Protein AF-A0A9Q9YZJ4-F1 (afdb_monomer)

Secondary structure (DSSP, 8-state):
--EEETTTTEEE-SS--GGG-EEE--EEEETTEEEE---EEE--------SS---HHHHHHHHHHHHHHHHHHHHHHHHHHHHHHS-S------

Structure (mmCIF, N/CA/C/O backbone):
data_AF-A0A9Q9YZJ4-F1
#
_entry.id   AF-A0A9Q9YZJ4-F1
#
loop_
_atom_site.group_PDB
_atom_site.id
_atom_site.type_symbol
_atom_site.label_atom_id
_atom_site.label_alt_id
_atom_site.label_comp_id
_atom_site.label_asym_id
_atom_site.label_entity_id
_atom_site.label_seq_id
_atom_site.pdbx_PDB_ins_code
_atom_site.Cartn_x
_atom_site.Cartn_y
_atom_site.Cartn_z
_atom_site.occupancy
_atom_site.B_iso_or_equiv
_atom_site.auth_seq_id
_atom_site.auth_comp_id
_atom_site.auth_asym_id
_atom_site.auth_atom_id
_atom_site.pdbx_PDB_model_num
ATOM 1 N N . MET A 1 1 ? -21.938 -2.543 7.521 1.00 50.22 1 MET A N 1
ATOM 2 C CA . MET A 1 1 ? -22.138 -2.066 8.902 1.00 50.22 1 MET A CA 1
ATOM 3 C C . MET A 1 1 ? -21.258 -2.898 9.818 1.00 50.22 1 MET A C 1
ATOM 5 O O . MET A 1 1 ? -21.360 -4.123 9.736 1.00 50.22 1 MET A O 1
ATOM 9 N N . PRO A 1 2 ? -20.342 -2.274 10.574 1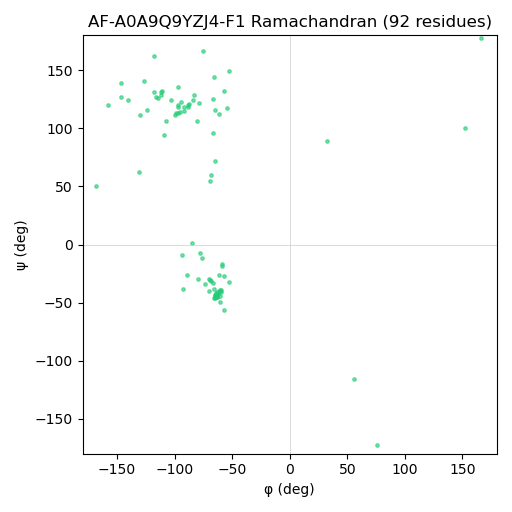.00 65.81 2 PRO A N 1
ATOM 10 C CA . PRO A 1 2 ? -19.489 -2.989 11.512 1.00 65.81 2 PRO A CA 1
ATOM 11 C C . PRO A 1 2 ? -20.328 -3.590 12.645 1.00 65.81 2 PRO A C 1
ATOM 13 O O . PRO A 1 2 ? -21.330 -3.007 13.055 1.00 65.81 2 PRO A O 1
ATOM 16 N N . SER A 1 3 ? -19.939 -4.770 13.122 1.00 67.94 3 SER A N 1
ATOM 17 C CA . SER A 1 3 ? -20.627 -5.474 14.211 1.00 67.94 3 SER A CA 1
ATOM 18 C C . SER A 1 3 ? -19.697 -5.643 15.405 1.00 67.94 3 SER A C 1
ATOM 20 O O . SER A 1 3 ? -18.569 -6.108 15.238 1.00 67.94 3 SER A O 1
ATOM 22 N N . LEU A 1 4 ? -20.189 -5.287 16.592 1.00 67.75 4 LEU A N 1
ATOM 23 C CA . LEU A 1 4 ? -19.508 -5.499 17.866 1.00 67.75 4 LEU A CA 1
ATOM 24 C C . LEU A 1 4 ? -19.801 -6.923 18.362 1.00 67.75 4 LEU A C 1
ATOM 26 O O . LEU A 1 4 ? -20.966 -7.296 18.503 1.00 67.75 4 LEU A O 1
ATOM 30 N N . VAL A 1 5 ? -18.765 -7.718 18.630 1.00 61.53 5 VAL A N 1
ATOM 31 C CA . VAL A 1 5 ? -18.916 -9.043 19.256 1.00 61.53 5 VAL A CA 1
ATOM 32 C C . VAL A 1 5 ? -18.737 -8.878 20.767 1.00 61.53 5 VAL A C 1
ATOM 34 O O . VAL A 1 5 ? -17.723 -8.366 21.212 1.00 61.53 5 VAL A O 1
ATOM 37 N N . ASN A 1 6 ? -19.720 -9.274 21.580 1.00 55.03 6 ASN A N 1
ATOM 38 C CA . ASN A 1 6 ? -19.766 -8.906 23.007 1.00 55.03 6 ASN A CA 1
ATOM 39 C C . ASN A 1 6 ? -18.839 -9.711 23.942 1.00 55.03 6 ASN A C 1
ATOM 41 O O . ASN A 1 6 ? -18.722 -9.353 25.109 1.00 55.03 6 ASN A O 1
ATOM 45 N N . LEU A 1 7 ? -18.168 -10.768 23.463 1.00 57.72 7 LEU A N 1
ATOM 46 C CA . LEU A 1 7 ? -17.267 -11.582 24.299 1.00 57.72 7 LEU A CA 1
ATOM 47 C C . LEU A 1 7 ? -15.811 -11.066 24.310 1.00 57.72 7 LEU A C 1
ATOM 49 O O . LEU A 1 7 ? -15.079 -11.272 25.271 1.00 57.72 7 LEU A O 1
ATOM 53 N N . LEU A 1 8 ? -15.398 -10.371 23.248 1.00 61.41 8 LEU A N 1
ATOM 54 C CA . LEU A 1 8 ? -14.080 -9.761 23.039 1.00 61.41 8 LEU A CA 1
ATOM 55 C C . LEU A 1 8 ? -14.346 -8.411 22.375 1.00 61.41 8 LEU A C 1
ATOM 57 O O . LEU A 1 8 ? -15.006 -8.407 21.345 1.00 61.41 8 LEU A O 1
ATOM 61 N N . ARG A 1 9 ? -13.868 -7.282 22.922 1.00 76.38 9 ARG A N 1
ATOM 62 C CA . ARG A 1 9 ? -14.098 -5.923 22.372 1.00 76.38 9 ARG A CA 1
ATOM 63 C C . ARG A 1 9 ? -13.437 -5.744 20.991 1.00 76.38 9 ARG A C 1
ATOM 65 O O . ARG A 1 9 ? -12.428 -5.060 20.859 1.00 76.38 9 ARG A O 1
ATOM 72 N N . LEU A 1 10 ? -14.005 -6.381 19.974 1.00 85.44 10 LEU A N 1
ATOM 73 C CA . LEU A 1 10 ? -13.528 -6.445 18.600 1.00 85.44 10 LEU A CA 1
ATOM 74 C C . LEU A 1 10 ? -14.469 -5.650 17.698 1.00 85.44 10 LEU A C 1
ATOM 76 O O . LEU A 1 10 ? -15.690 -5.825 17.735 1.00 85.44 10 LEU A O 1
ATOM 80 N N . LEU A 1 11 ? -13.877 -4.803 16.860 1.00 87.81 11 LEU A N 1
ATOM 81 C CA . LEU A 1 11 ? -14.563 -4.110 15.779 1.00 87.81 11 LEU A CA 1
ATOM 82 C C . LEU A 1 11 ? -14.332 -4.887 14.481 1.00 87.81 11 LEU A C 1
ATOM 84 O O . LEU A 1 11 ? -13.204 -4.961 14.000 1.00 87.81 11 LEU A O 1
ATOM 88 N N . VAL A 1 12 ? -15.394 -5.469 13.918 1.00 89.25 12 VAL A N 1
ATOM 89 C CA . VAL A 1 12 ? -15.304 -6.288 12.699 1.00 89.25 12 VAL A CA 1
ATOM 90 C C . VAL A 1 12 ? -16.078 -5.640 11.558 1.00 89.25 12 VAL A C 1
ATOM 92 O O . VAL A 1 12 ? -17.276 -5.369 11.675 1.00 89.25 12 VAL A O 1
ATOM 95 N N . PHE A 1 13 ? -15.406 -5.456 10.423 1.00 89.44 13 PHE A N 1
ATOM 96 C CA . PHE A 1 13 ? -16.002 -4.985 9.176 1.00 89.44 13 PHE A CA 1
ATOM 97 C C . PHE A 1 13 ? -16.290 -6.173 8.253 1.00 89.44 13 PHE A C 1
ATOM 99 O O . PHE A 1 13 ? -15.373 -6.814 7.756 1.00 89.44 13 PHE A O 1
ATOM 106 N N . LYS A 1 14 ? -17.572 -6.463 7.984 1.00 89.25 14 LYS A N 1
ATOM 107 C CA . LYS A 1 14 ? -17.963 -7.515 7.017 1.00 89.25 14 LYS A CA 1
ATOM 108 C C . LYS A 1 14 ? -17.650 -7.139 5.562 1.00 89.25 14 LYS A C 1
ATOM 110 O O . LYS A 1 14 ? -17.443 -8.006 4.725 1.00 89.25 14 LYS A O 1
ATOM 115 N N . ARG A 1 15 ? -17.676 -5.840 5.262 1.00 88.69 15 ARG A N 1
ATOM 116 C CA . ARG A 1 15 ? -17.265 -5.220 3.997 1.00 88.69 15 ARG A CA 1
ATOM 117 C C . ARG A 1 15 ? -16.674 -3.860 4.328 1.00 88.69 15 ARG A C 1
ATOM 119 O O . ARG A 1 15 ? -17.229 -3.180 5.190 1.00 88.69 15 ARG A O 1
ATOM 126 N N . VAL A 1 16 ? -15.588 -3.512 3.648 1.00 89.88 16 VAL A N 1
ATOM 127 C CA . VAL A 1 16 ? -14.859 -2.259 3.845 1.00 89.88 16 VAL A CA 1
ATOM 128 C C . VAL A 1 16 ? -15.034 -1.383 2.604 1.00 89.88 16 VAL A C 1
ATOM 130 O O . VAL A 1 16 ? -14.864 -1.860 1.480 1.00 89.88 16 VAL A O 1
ATOM 133 N N . CYS A 1 17 ? -15.386 -0.120 2.808 1.00 91.69 17 CYS A N 1
ATOM 134 C CA . CYS A 1 17 ? -15.584 0.898 1.780 1.00 91.69 17 CYS A CA 1
ATOM 135 C C . CYS A 1 17 ? -14.582 2.047 1.966 1.00 91.69 17 CYS A C 1
ATOM 137 O O . CYS A 1 17 ? -14.043 2.240 3.048 1.00 91.69 17 CYS A O 1
ATOM 139 N N . LEU A 1 18 ? -14.370 2.874 0.935 1.00 89.69 18 LEU A N 1
ATOM 140 C CA . LEU A 1 18 ? -13.445 4.021 1.016 1.00 89.69 18 LEU A CA 1
ATOM 141 C C . LEU A 1 18 ? -13.788 5.010 2.146 1.00 89.69 18 LEU A C 1
ATOM 143 O O . LEU A 1 18 ? -12.897 5.660 2.676 1.00 89.69 18 LEU A O 1
ATOM 147 N N . ASN A 1 19 ? -15.060 5.095 2.540 1.00 90.62 19 ASN A N 1
ATOM 148 C CA . ASN A 1 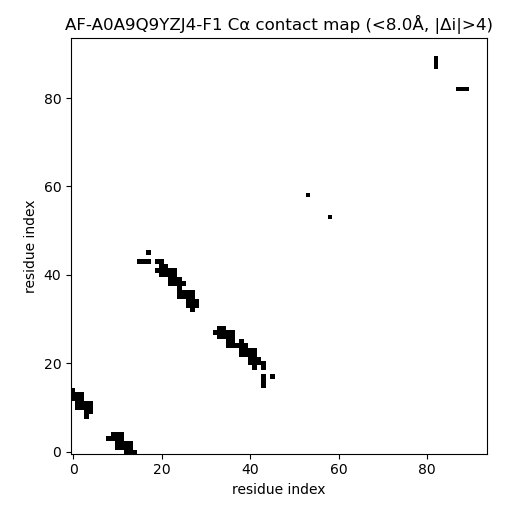19 ? -15.510 5.959 3.634 1.00 90.62 19 ASN A CA 1
ATOM 149 C C . ASN A 1 19 ? -15.163 5.404 5.027 1.00 90.62 19 ASN A C 1
ATOM 151 O O . ASN A 1 19 ? -15.300 6.127 6.007 1.00 90.62 19 ASN A O 1
ATOM 155 N N . ASP A 1 20 ? -14.722 4.146 5.116 1.00 92.75 20 ASP A N 1
ATOM 156 C CA . ASP A 1 20 ? -14.255 3.530 6.362 1.00 92.75 20 ASP A CA 1
ATOM 157 C C . ASP A 1 20 ? -12.770 3.849 6.635 1.00 92.75 20 ASP A C 1
ATOM 159 O O . ASP A 1 20 ? -12.198 3.372 7.609 1.00 92.75 20 ASP A O 1
ATOM 163 N N . ILE A 1 21 ? -12.102 4.633 5.779 1.00 93.56 21 ILE A N 1
ATOM 164 C CA . ILE A 1 21 ? -10.724 5.067 6.030 1.00 93.56 21 ILE A CA 1
ATOM 165 C C . ILE A 1 21 ? -10.704 6.002 7.240 1.00 93.56 21 ILE A C 1
ATOM 167 O O . ILE A 1 21 ? -11.382 7.029 7.254 1.00 93.56 21 ILE A O 1
ATOM 171 N N . GLY A 1 22 ? -9.887 5.680 8.240 1.00 94.19 22 GLY A N 1
AT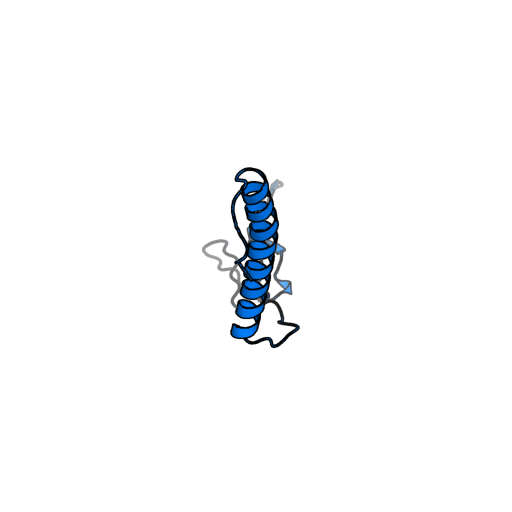OM 172 C CA . GLY A 1 22 ? -9.766 6.513 9.431 1.00 94.19 22 GLY A CA 1
ATOM 173 C C . GLY A 1 22 ? -9.061 5.836 10.599 1.00 94.19 22 GLY A C 1
ATOM 174 O O . GLY A 1 22 ? -8.677 4.667 10.541 1.00 94.19 22 GLY A O 1
ATOM 175 N N . LEU A 1 23 ? -8.890 6.598 11.682 1.00 93.75 23 LEU A N 1
ATOM 176 C CA . LEU A 1 23 ? -8.332 6.112 12.940 1.00 93.75 23 LEU A CA 1
ATOM 177 C C . LEU A 1 23 ? -9.446 5.561 13.836 1.00 93.75 23 LEU A C 1
ATOM 179 O O . LEU A 1 23 ? -10.337 6.297 14.260 1.00 93.75 23 LEU A O 1
ATOM 183 N N . TYR A 1 24 ? -9.352 4.284 14.186 1.00 92.44 24 TYR A N 1
ATOM 184 C CA . TYR A 1 24 ? -10.271 3.624 15.105 1.00 92.44 24 TYR A CA 1
ATOM 185 C C . TYR A 1 24 ? -9.614 3.459 16.467 1.00 92.44 24 TYR A C 1
ATOM 187 O O . TYR A 1 24 ? -8.541 2.876 16.577 1.00 92.44 24 TYR A O 1
ATOM 195 N N . GLN A 1 25 ? -10.257 3.966 17.515 1.00 92.00 25 GLN A N 1
ATOM 196 C CA . GLN A 1 25 ? -9.755 3.895 18.887 1.00 92.00 25 GLN A CA 1
ATOM 197 C C . GLN A 1 25 ? -10.813 3.294 19.802 1.00 92.00 25 GLN A C 1
ATOM 199 O O . GLN A 1 25 ? -12.001 3.604 19.694 1.00 92.00 25 GLN A O 1
ATOM 204 N N . CYS A 1 26 ? -10.369 2.460 20.739 1.00 88.62 26 CYS A N 1
ATOM 205 C CA . CYS A 1 26 ? -11.230 1.988 21.809 1.00 88.62 26 CYS A CA 1
ATOM 206 C C . CYS A 1 26 ? -11.244 3.044 22.912 1.00 88.62 26 CYS A C 1
ATOM 208 O O . CYS A 1 26 ? -10.192 3.476 23.386 1.00 88.62 26 CYS A O 1
ATOM 210 N N . LYS A 1 27 ? -12.445 3.438 23.334 1.00 87.25 27 LYS A N 1
ATOM 211 C CA . LYS A 1 27 ? -12.643 4.305 24.493 1.00 87.25 27 LYS A CA 1
ATOM 212 C C . LYS A 1 27 ? -12.976 3.444 25.705 1.00 87.25 27 LYS A C 1
ATOM 214 O O . LYS A 1 27 ? -13.995 2.750 25.709 1.00 87.25 27 LYS A O 1
ATOM 219 N N . LEU A 1 28 ? -12.127 3.491 26.724 1.00 85.69 28 LEU A N 1
ATOM 220 C CA . LEU A 1 28 ? -12.419 2.919 28.030 1.00 85.69 28 LEU A CA 1
ATOM 221 C C . LEU A 1 28 ? -13.049 4.010 28.897 1.00 85.69 28 LEU A C 1
ATOM 223 O O . LEU A 1 28 ? -12.402 5.004 29.220 1.00 85.69 28 LEU A O 1
ATOM 227 N N . ASN A 1 29 ? -14.309 3.806 29.267 1.00 84.94 29 ASN A N 1
ATOM 228 C CA . ASN A 1 29 ? -14.971 4.609 30.286 1.00 84.94 29 ASN A CA 1
ATOM 229 C C . ASN A 1 29 ? -14.947 3.813 31.587 1.00 84.94 29 ASN A C 1
ATOM 231 O O . ASN A 1 29 ? -15.620 2.785 31.687 1.00 84.94 29 ASN A O 1
ATOM 235 N N . HIS A 1 30 ? -14.177 4.277 32.565 1.00 81.94 30 HIS A N 1
ATOM 236 C CA . HIS A 1 30 ? -14.211 3.730 33.914 1.00 81.94 30 HIS A CA 1
ATOM 237 C C . HIS A 1 30 ? -14.366 4.874 34.915 1.00 81.94 30 HIS A C 1
ATOM 239 O O . HIS A 1 30 ? -13.459 5.685 35.102 1.00 81.94 30 HIS A O 1
ATOM 245 N N . ASN A 1 31 ? -15.534 4.931 35.556 1.00 84.94 31 ASN A N 1
ATOM 246 C CA . ASN A 1 31 ? -15.926 6.010 36.457 1.00 84.94 31 ASN A CA 1
ATOM 247 C C . ASN A 1 31 ? -1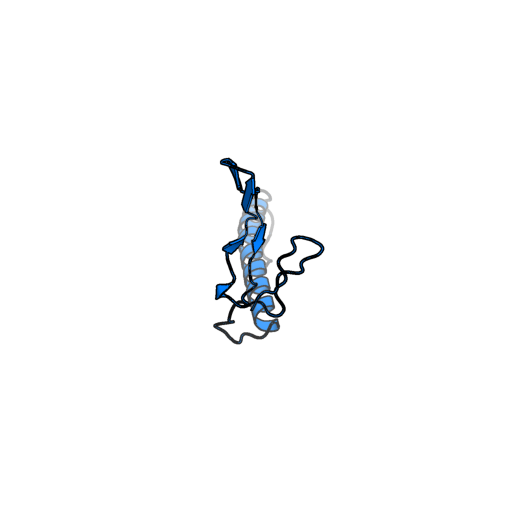5.852 7.391 35.760 1.00 84.94 31 ASN A C 1
ATOM 249 O O . ASN A 1 31 ? -16.568 7.615 34.785 1.00 84.94 31 ASN A O 1
ATOM 253 N N . THR A 1 32 ? -14.974 8.296 36.205 1.00 81.62 32 THR A N 1
ATOM 254 C CA . THR A 1 32 ? -14.728 9.621 35.599 1.00 81.62 32 THR A CA 1
ATOM 255 C C . THR A 1 32 ? -13.577 9.639 34.590 1.00 81.62 32 THR A C 1
ATOM 257 O O . THR A 1 32 ? -13.388 10.635 33.891 1.00 81.62 32 THR A O 1
ATOM 260 N N . LEU A 1 33 ? -12.803 8.555 34.490 1.00 80.62 33 LEU A N 1
ATOM 261 C CA . LEU A 1 33 ? -11.659 8.472 33.590 1.00 80.62 33 LEU A CA 1
ATOM 262 C C . LEU A 1 33 ? -12.108 7.993 32.209 1.00 80.62 33 LEU A C 1
ATOM 264 O O . LEU A 1 33 ? -12.655 6.899 32.045 1.00 80.62 33 LEU A O 1
ATOM 268 N N . GLN A 1 34 ? -11.844 8.837 31.213 1.00 86.56 34 GLN A N 1
ATOM 269 C CA . GLN A 1 34 ? -12.012 8.526 29.800 1.00 86.56 34 GLN A CA 1
ATOM 270 C C . GLN A 1 34 ? -10.629 8.348 29.183 1.00 86.56 34 GLN A C 1
ATOM 272 O O . GLN A 1 34 ? -9.900 9.321 28.996 1.00 86.56 34 GLN A O 1
ATOM 277 N N . ILE A 1 35 ? -10.265 7.103 28.887 1.00 86.69 35 ILE A N 1
ATOM 278 C CA . ILE A 1 35 ? -8.958 6.766 28.317 1.00 86.69 35 ILE A CA 1
ATOM 279 C C . ILE A 1 35 ? -9.167 6.273 26.887 1.00 86.69 35 ILE A C 1
ATOM 281 O O . ILE A 1 35 ? -9.981 5.380 26.639 1.00 86.69 35 ILE A O 1
ATOM 285 N N . PHE A 1 36 ? -8.422 6.851 25.949 1.00 88.69 36 PHE A N 1
ATOM 286 C CA . PHE A 1 36 ? -8.339 6.375 24.571 1.00 88.69 36 PHE A CA 1
ATOM 287 C C . PHE A 1 36 ? -7.099 5.497 24.404 1.00 88.69 36 PHE A C 1
ATOM 289 O O . PHE A 1 36 ? -6.021 5.826 24.899 1.00 88.69 36 PHE A O 1
ATOM 296 N N . THR A 1 37 ? -7.249 4.365 23.720 1.00 88.62 37 THR A N 1
ATOM 297 C CA . THR A 1 37 ? -6.103 3.536 23.324 1.00 88.62 37 THR A CA 1
ATOM 298 C C . THR A 1 37 ? -5.360 4.163 22.143 1.00 88.62 37 THR A C 1
ATOM 300 O O . THR A 1 37 ? -5.897 5.032 21.468 1.00 88.62 37 THR A O 1
ATOM 303 N N . HIS A 1 38 ? -4.147 3.686 21.842 1.00 90.38 38 HIS A N 1
ATOM 304 C CA . HIS A 1 38 ? -3.351 4.164 20.696 1.00 90.38 38 HIS A CA 1
ATOM 305 C C . HIS A 1 38 ? -4.045 3.986 19.330 1.00 90.38 38 HIS A C 1
ATOM 307 O O . HIS A 1 38 ? -3.667 4.626 18.353 1.00 90.38 38 HIS A O 1
ATOM 313 N N . GLY A 1 39 ? -5.081 3.146 19.267 1.00 91.06 39 GLY A N 1
ATOM 314 C CA . GLY A 1 39 ? -5.912 2.965 18.085 1.00 91.06 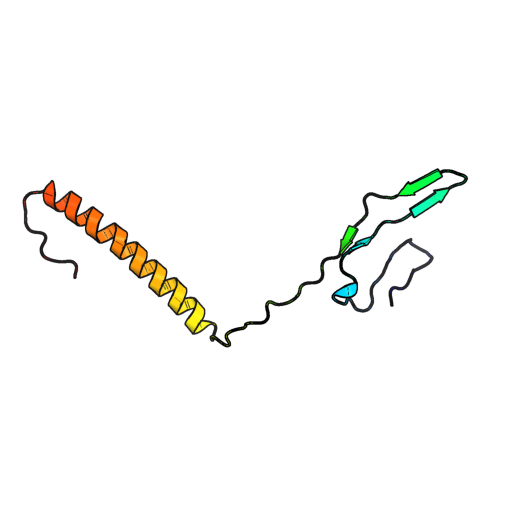39 GLY A CA 1
ATOM 315 C C . GLY A 1 39 ? -5.280 2.140 16.972 1.00 91.06 39 GLY A C 1
ATOM 316 O O . GLY A 1 39 ? -4.240 1.504 17.122 1.00 91.06 39 GLY A O 1
ATOM 317 N N . THR A 1 40 ? -5.971 2.103 15.840 1.00 92.62 40 THR A N 1
ATOM 318 C CA 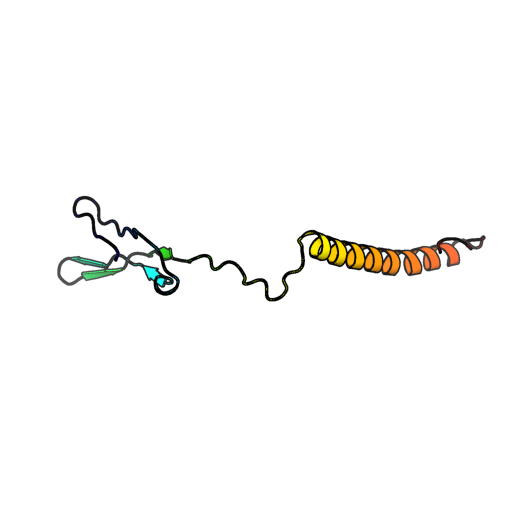. THR A 1 40 ? -5.571 1.405 14.619 1.00 92.62 40 THR A CA 1
ATOM 319 C C . THR A 1 40 ? -6.066 2.207 13.425 1.00 92.62 40 THR A C 1
ATOM 321 O O . THR A 1 40 ? -7.246 2.552 13.353 1.00 92.62 40 THR A O 1
ATOM 324 N N . PHE A 1 41 ? -5.169 2.530 12.496 1.00 94.25 41 PHE A N 1
ATOM 325 C CA . PHE A 1 41 ? -5.524 3.254 11.280 1.00 94.25 41 PHE A CA 1
ATOM 326 C C . PHE A 1 41 ? -5.934 2.267 10.185 1.00 94.25 41 PHE A C 1
ATOM 328 O O . PHE A 1 41 ? -5.139 1.419 9.778 1.00 94.25 41 PHE A O 1
ATOM 335 N N . LEU A 1 42 ? -7.177 2.365 9.718 1.00 93.75 42 LEU A N 1
ATOM 336 C CA . LEU A 1 42 ? -7.689 1.551 8.624 1.00 93.75 42 LEU A CA 1
ATOM 337 C C . LEU A 1 42 ? -7.466 2.291 7.306 1.00 93.75 42 LEU A C 1
ATOM 339 O O . LEU A 1 42 ? -8.020 3.368 7.090 1.00 93.75 42 LEU A O 1
ATOM 343 N N . GLN A 1 43 ? -6.681 1.694 6.413 1.00 92.75 43 GLN A N 1
ATOM 344 C CA . GLN A 1 43 ? -6.468 2.199 5.061 1.00 92.75 43 GLN A CA 1
ATOM 345 C C . GLN A 1 43 ? -7.050 1.220 4.045 1.00 92.75 43 GLN A C 1
ATOM 347 O O . GLN A 1 43 ? -6.716 0.037 4.030 1.00 92.75 43 GLN A O 1
ATOM 352 N N . VAL A 1 44 ? -7.914 1.726 3.168 1.00 91.19 44 VAL A N 1
ATOM 353 C CA . VAL A 1 44 ? -8.537 0.937 2.105 1.00 91.19 44 VAL A CA 1
ATOM 354 C C . VAL A 1 44 ? -7.744 1.140 0.829 1.00 91.19 44 VAL A C 1
ATOM 356 O O . VAL A 1 44 ? -7.609 2.263 0.342 1.00 91.19 44 VAL A O 1
ATOM 359 N N . TYR A 1 45 ? -7.210 0.049 0.284 1.00 85.94 45 TYR A N 1
ATOM 360 C CA . TYR A 1 45 ? -6.495 0.095 -0.981 1.00 85.94 45 TYR A CA 1
ATOM 361 C C . TYR A 1 45 ? -7.454 0.483 -2.107 1.00 85.94 45 TYR A C 1
ATOM 363 O O . TYR A 1 45 ? -8.388 -0.252 -2.434 1.00 85.94 45 TYR A O 1
ATOM 371 N N . LYS A 1 46 ? -7.201 1.639 -2.721 1.00 80.69 46 LYS A N 1
ATOM 372 C CA . LYS A 1 46 ? -7.820 2.008 -3.988 1.00 80.69 46 LYS A CA 1
ATOM 373 C C . LYS A 1 46 ? -6.844 1.630 -5.102 1.00 80.69 46 LYS A C 1
ATOM 375 O O . LYS A 1 46 ? -5.773 2.238 -5.169 1.00 80.69 46 LYS A O 1
ATOM 380 N N . PRO A 1 47 ? -7.173 0.663 -5.976 1.00 75.31 47 PRO A N 1
ATOM 381 C CA . PRO A 1 47 ? -6.354 0.421 -7.152 1.00 75.31 47 PRO A CA 1
ATOM 382 C C . PRO A 1 47 ? -6.271 1.719 -7.955 1.00 75.31 47 PRO A C 1
ATOM 384 O O . PRO A 1 47 ? -7.292 2.376 -8.182 1.00 75.31 47 PRO A O 1
ATOM 387 N N . LEU A 1 48 ? -5.057 2.104 -8.359 1.00 69.62 48 LEU A N 1
ATOM 388 C CA . LEU A 1 48 ? -4.873 3.235 -9.261 1.00 69.62 48 LEU A CA 1
ATOM 389 C C . LEU A 1 48 ? -5.736 2.994 -10.500 1.00 69.62 48 LEU A C 1
ATOM 391 O O . LEU A 1 48 ? -5.523 2.023 -11.231 1.00 69.62 48 LEU A O 1
ATOM 395 N N . GLN A 1 49 ? -6.712 3.875 -10.732 1.00 58.88 49 GLN A N 1
ATOM 396 C CA . GLN A 1 49 ? -7.408 3.901 -12.008 1.00 58.88 49 GLN A CA 1
ATOM 397 C C . GLN A 1 49 ? -6.354 4.224 -13.062 1.00 58.88 49 GLN A C 1
ATOM 399 O O . GLN A 1 49 ? -5.753 5.296 -13.055 1.00 58.88 49 GLN A O 1
ATOM 404 N N . LYS A 1 50 ? -6.059 3.246 -13.919 1.00 55.69 50 LYS A N 1
ATOM 405 C CA . LYS A 1 50 ? -5.144 3.426 -15.040 1.00 55.69 50 LYS A CA 1
ATOM 406 C C . LYS A 1 50 ? -5.813 4.415 -16.002 1.00 55.69 50 LYS A C 1
ATOM 408 O O . LYS A 1 50 ? -6.631 4.005 -16.812 1.00 55.69 50 LYS A O 1
ATOM 413 N N . THR A 1 51 ? -5.480 5.704 -15.916 1.00 54.44 51 THR A N 1
ATOM 414 C CA . THR A 1 51 ? -5.960 6.745 -16.854 1.00 54.44 51 THR A CA 1
ATOM 415 C C . THR A 1 51 ? -5.562 6.444 -18.305 1.00 54.44 51 THR A C 1
ATOM 417 O O . THR A 1 51 ? -6.164 6.945 -19.246 1.00 54.44 51 THR A O 1
ATOM 420 N N . LEU A 1 52 ? -4.572 5.573 -18.493 1.00 56.78 52 LEU A N 1
ATOM 421 C CA . LEU A 1 52 ? -4.129 5.069 -19.778 1.00 56.78 52 LEU A CA 1
ATOM 422 C C . LEU A 1 52 ? -4.197 3.536 -19.757 1.00 56.78 52 LEU A C 1
ATOM 424 O O . LEU A 1 52 ? -3.464 2.894 -18.998 1.00 56.78 52 LEU A O 1
ATOM 428 N N . ASN A 1 53 ? -5.051 2.948 -20.602 1.00 55.28 53 ASN A N 1
ATOM 429 C CA . ASN A 1 53 ? -5.087 1.510 -20.907 1.00 55.28 53 ASN A CA 1
ATOM 430 C C . ASN A 1 53 ? -3.844 1.100 -21.718 1.00 55.28 53 ASN A C 1
ATOM 432 O O . ASN A 1 53 ? -3.933 0.555 -22.812 1.00 55.28 53 ASN A O 1
ATOM 436 N N . LEU A 1 54 ? -2.660 1.403 -21.195 1.00 60.75 54 LEU A N 1
ATOM 437 C CA . LEU A 1 54 ? -1.414 0.879 -21.721 1.00 60.75 54 LEU A CA 1
ATOM 438 C C . LEU A 1 54 ? -1.279 -0.549 -21.211 1.00 60.75 54 LEU A C 1
ATOM 440 O O . LEU A 1 54 ? -1.289 -0.788 -19.995 1.00 60.75 54 LEU A O 1
ATOM 444 N N . SER A 1 55 ? -1.169 -1.488 -22.149 1.00 68.06 55 SER A N 1
ATOM 445 C CA . SER A 1 55 ? -0.801 -2.862 -21.840 1.00 68.06 55 SER A CA 1
ATOM 446 C C . SER A 1 55 ? 0.494 -2.868 -21.027 1.00 68.06 55 SER A C 1
ATOM 448 O O . SER A 1 55 ? 1.350 -1.988 -21.155 1.00 68.06 55 SER A O 1
ATOM 450 N N . GLU A 1 56 ? 0.640 -3.861 -20.158 1.00 65.56 56 GLU A N 1
ATOM 451 C CA . GLU A 1 56 ? 1.839 -4.041 -19.335 1.00 65.56 56 GLU A CA 1
ATOM 452 C C . GLU A 1 56 ? 3.126 -4.044 -20.180 1.00 65.56 56 GLU A C 1
ATOM 454 O O . GLU A 1 56 ? 4.140 -3.477 -19.775 1.00 65.56 56 GLU A O 1
ATOM 459 N N . SER A 1 57 ? 3.033 -4.541 -21.418 1.00 66.25 57 SER A N 1
ATOM 460 C CA . SER A 1 57 ? 4.103 -4.494 -22.414 1.00 66.25 57 SER A CA 1
ATOM 461 C C . SER A 1 57 ? 4.554 -3.075 -22.781 1.00 66.25 57 SER A C 1
ATOM 463 O O . SER A 1 57 ? 5.755 -2.840 -22.900 1.00 66.25 57 SER A O 1
ATOM 465 N N . VAL A 1 58 ? 3.641 -2.104 -22.904 1.00 71.31 58 VAL A N 1
ATOM 466 C CA . VAL A 1 58 ? 4.006 -0.716 -23.241 1.00 71.31 58 VAL A CA 1
ATOM 467 C C . VAL A 1 58 ? 4.662 -0.019 -22.050 1.00 71.31 58 VAL A C 1
ATOM 469 O O . VAL A 1 58 ? 5.603 0.751 -22.230 1.00 71.31 58 VAL A O 1
ATOM 472 N N . LYS A 1 59 ? 4.244 -0.336 -20.818 1.00 71.50 59 LYS A N 1
ATOM 473 C CA . LYS A 1 59 ? 4.900 0.184 -19.606 1.00 71.50 59 LYS A CA 1
ATOM 474 C C . LYS A 1 59 ? 6.341 -0.296 -19.499 1.00 71.50 59 LYS A C 1
ATOM 476 O O . LYS A 1 59 ? 7.229 0.511 -19.234 1.00 71.50 59 LYS A O 1
ATOM 481 N N . ASN A 1 60 ? 6.561 -1.588 -19.742 1.00 78.69 60 ASN A N 1
ATOM 482 C CA . ASN A 1 60 ? 7.904 -2.153 -19.733 1.00 78.69 60 ASN A CA 1
ATOM 483 C C . ASN A 1 60 ? 8.762 -1.526 -20.842 1.00 78.69 60 ASN A C 1
ATOM 485 O O . ASN A 1 60 ? 9.868 -1.074 -20.577 1.00 78.69 60 ASN A O 1
ATOM 489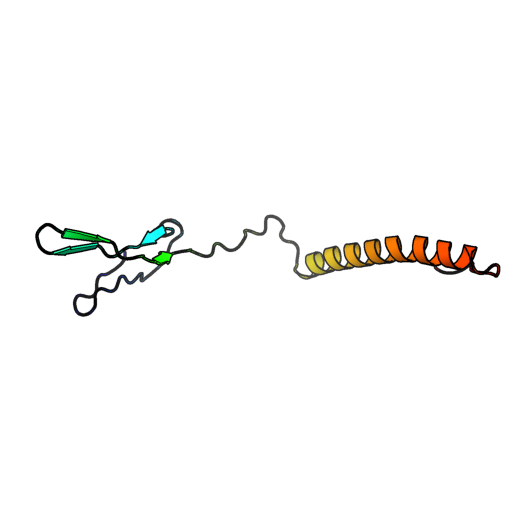 N N . SER A 1 61 ? 8.204 -1.374 -22.048 1.00 84.00 61 SER A N 1
ATOM 490 C CA . SER A 1 61 ? 8.916 -0.771 -23.178 1.00 84.00 61 SER A CA 1
ATOM 491 C C . SER A 1 61 ? 9.353 0.676 -22.923 1.00 84.00 61 SER A C 1
ATOM 493 O O . SER A 1 61 ? 10.456 1.043 -23.321 1.00 84.00 61 SER A O 1
ATOM 495 N N . ILE A 1 62 ? 8.528 1.500 -22.262 1.00 87.62 62 ILE A N 1
ATOM 496 C CA . ILE A 1 62 ? 8.889 2.891 -21.936 1.00 87.62 62 ILE A CA 1
ATOM 497 C C . ILE A 1 62 ? 10.053 2.926 -20.939 1.00 87.62 62 ILE A C 1
ATOM 499 O O . ILE A 1 62 ? 11.014 3.665 -21.145 1.00 87.62 62 ILE A O 1
ATOM 503 N N . ILE A 1 63 ? 9.998 2.106 -19.884 1.00 88.75 63 ILE A N 1
ATOM 504 C CA . ILE A 1 63 ? 11.067 2.032 -18.878 1.00 88.75 63 ILE A CA 1
ATOM 505 C C . ILE A 1 63 ? 12.370 1.547 -19.522 1.00 88.75 63 ILE A C 1
ATOM 507 O O . ILE A 1 63 ? 13.421 2.150 -19.304 1.00 88.75 63 ILE A O 1
ATOM 511 N N . THR A 1 64 ? 12.309 0.506 -20.359 1.00 91.44 64 THR A N 1
ATOM 512 C CA . THR A 1 64 ? 13.484 -0.013 -21.071 1.00 91.44 64 THR A CA 1
ATOM 513 C C . THR A 1 64 ? 14.076 1.027 -22.026 1.00 91.44 64 THR A C 1
ATOM 515 O O . THR A 1 64 ? 15.291 1.206 -22.040 1.00 91.44 64 THR A O 1
ATOM 518 N N . ALA A 1 65 ? 13.248 1.760 -22.777 1.00 92.19 65 ALA A N 1
ATOM 519 C CA . ALA A 1 65 ? 13.724 2.799 -23.691 1.00 92.19 65 ALA A CA 1
ATOM 520 C C . ALA A 1 65 ? 14.432 3.946 -22.951 1.00 92.19 65 ALA A C 1
ATOM 522 O O . ALA A 1 65 ? 15.514 4.368 -23.360 1.00 92.19 65 ALA A O 1
ATOM 523 N N . LEU A 1 66 ? 13.866 4.410 -21.831 1.00 94.94 66 LEU A N 1
ATOM 524 C CA . LEU A 1 66 ? 14.493 5.434 -20.990 1.00 94.94 66 LEU A CA 1
ATOM 525 C C . LEU A 1 66 ? 15.822 4.942 -20.400 1.00 94.94 66 LEU A C 1
ATOM 527 O O . LEU A 1 66 ? 16.799 5.689 -20.396 1.00 94.94 66 LEU A O 1
ATOM 531 N N . ALA A 1 67 ? 15.887 3.683 -19.956 1.00 94.88 67 ALA A N 1
ATOM 532 C CA . ALA A 1 67 ? 17.112 3.090 -19.426 1.00 94.88 67 ALA A CA 1
ATOM 533 C C . ALA A 1 67 ? 18.229 3.018 -20.481 1.00 94.88 67 ALA A C 1
ATOM 535 O O . ALA A 1 67 ? 19.369 3.384 -20.194 1.00 94.88 67 ALA A O 1
ATOM 536 N N . VAL A 1 68 ? 17.905 2.604 -21.711 1.00 95.38 68 VAL A N 1
ATOM 537 C CA . VAL A 1 68 ? 18.871 2.557 -22.822 1.00 95.38 68 VAL A CA 1
ATOM 538 C C . VAL A 1 68 ? 19.342 3.960 -23.203 1.00 95.38 68 VAL A C 1
ATOM 540 O O . VAL A 1 68 ? 20.542 4.174 -23.366 1.00 95.38 68 VAL A O 1
ATOM 543 N N . LEU A 1 69 ? 18.429 4.933 -23.290 1.00 94.88 69 LEU A N 1
ATOM 544 C CA . LEU A 1 69 ? 18.782 6.315 -23.618 1.00 94.88 69 LEU A CA 1
ATOM 545 C C . LEU A 1 69 ? 19.740 6.914 -22.579 1.00 94.88 69 LEU A C 1
ATOM 547 O O . LEU A 1 69 ? 20.741 7.532 -22.943 1.00 94.88 69 LEU A O 1
ATOM 551 N N . LEU A 1 70 ? 19.465 6.700 -21.289 1.00 94.94 70 LEU A N 1
ATOM 552 C CA . LEU A 1 70 ? 20.339 7.141 -20.200 1.00 94.94 70 LEU A CA 1
ATOM 553 C C . LEU A 1 70 ? 21.703 6.444 -20.234 1.00 94.94 70 LEU A C 1
ATOM 555 O O . LEU A 1 70 ? 22.724 7.107 -20.054 1.00 94.94 70 LEU A O 1
ATOM 559 N N . LEU A 1 71 ? 21.738 5.137 -20.509 1.00 94.25 71 LEU A N 1
ATOM 560 C CA . LEU A 1 71 ? 22.987 4.385 -20.616 1.00 94.25 71 LEU A CA 1
ATOM 561 C C . LEU A 1 71 ? 23.875 4.946 -21.732 1.00 94.25 71 LEU A C 1
ATOM 563 O O . LEU A 1 71 ? 25.041 5.247 -21.489 1.00 94.25 71 LEU A O 1
ATOM 567 N N . ILE A 1 72 ? 23.313 5.149 -22.926 1.00 91.62 72 ILE A N 1
ATOM 568 C CA . ILE A 1 72 ? 24.028 5.722 -24.074 1.00 91.62 72 ILE A CA 1
ATOM 569 C C . ILE A 1 72 ? 24.508 7.146 -23.753 1.00 91.62 72 ILE A C 1
ATOM 571 O O . ILE A 1 72 ? 25.650 7.494 -24.053 1.00 91.62 72 ILE A O 1
ATOM 575 N N . SER A 1 73 ? 23.679 7.941 -23.069 1.00 91.31 73 SER A N 1
ATOM 576 C CA . SER A 1 73 ? 24.007 9.320 -22.680 1.00 91.31 73 SER A CA 1
ATOM 577 C C . SER A 1 73 ? 25.216 9.416 -21.747 1.00 91.31 73 SER A C 1
ATOM 579 O O . SER A 1 73 ? 25.891 10.440 -21.739 1.00 91.31 73 SER A O 1
ATOM 581 N N . VAL A 1 74 ? 25.507 8.369 -20.970 1.00 92.50 74 VAL A N 1
ATOM 582 C CA . VAL A 1 74 ? 26.694 8.292 -20.102 1.00 92.50 74 VAL A CA 1
ATOM 583 C C . VAL A 1 74 ? 27.867 7.621 -20.817 1.00 92.50 74 VAL A C 1
ATOM 585 O O . VAL A 1 74 ? 29.012 8.052 -20.660 1.00 92.50 74 VAL A O 1
ATOM 588 N N . LEU A 1 75 ? 27.600 6.591 -21.625 1.00 88.62 75 LEU A N 1
ATOM 589 C CA . LEU A 1 75 ? 28.643 5.848 -22.328 1.00 88.62 75 LEU A CA 1
ATOM 590 C C . LEU A 1 75 ? 29.367 6.727 -23.351 1.00 88.62 75 LEU A C 1
ATOM 592 O O . LEU A 1 75 ? 30.591 6.71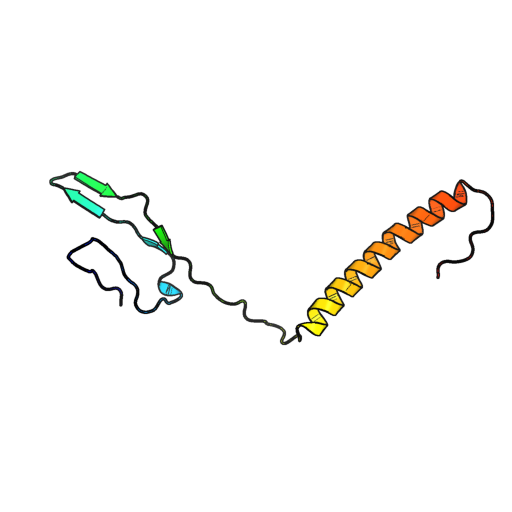9 -23.372 1.00 88.62 75 LEU A O 1
ATOM 596 N N . ILE A 1 76 ? 28.633 7.511 -24.150 1.00 85.38 76 ILE A N 1
ATOM 597 C CA . ILE A 1 76 ? 29.204 8.382 -25.191 1.00 85.38 76 ILE A CA 1
ATOM 598 C C . ILE A 1 76 ? 30.230 9.378 -24.617 1.00 85.38 76 ILE A C 1
ATOM 600 O O . ILE A 1 76 ? 31.374 9.370 -25.069 1.00 85.38 76 ILE A O 1
ATOM 604 N N . PRO A 1 77 ? 29.907 10.235 -23.628 1.00 84.00 77 PRO A N 1
ATOM 605 C CA . PRO A 1 77 ? 30.894 11.164 -23.082 1.00 84.00 77 PRO A CA 1
ATOM 606 C C . PRO A 1 77 ? 32.027 10.442 -22.340 1.00 84.00 77 PRO A C 1
ATOM 608 O O . PRO A 1 77 ? 33.171 10.894 -22.399 1.00 84.00 77 PRO A O 1
ATOM 611 N N . GLY A 1 78 ? 31.742 9.312 -21.680 1.00 82.75 78 GLY A N 1
ATOM 612 C CA . GLY A 1 78 ? 32.750 8.512 -20.982 1.00 82.75 78 GLY A CA 1
ATOM 613 C C . GLY A 1 78 ? 33.790 7.907 -21.928 1.00 82.75 78 GLY A C 1
ATOM 614 O O . GLY A 1 78 ? 34.993 8.016 -21.680 1.00 82.75 78 GLY A O 1
ATOM 615 N N . THR A 1 79 ? 33.351 7.321 -23.043 1.00 80.19 79 THR A N 1
ATOM 616 C CA . THR A 1 79 ? 34.255 6.763 -24.056 1.00 80.19 79 THR A CA 1
ATOM 617 C C . THR A 1 79 ? 34.992 7.865 -24.808 1.00 80.19 79 THR A C 1
ATOM 619 O O . THR A 1 79 ? 36.199 7.740 -24.998 1.00 80.19 79 THR A O 1
ATOM 622 N N . MET A 1 80 ? 34.338 8.983 -25.143 1.00 76.56 80 MET A N 1
ATOM 623 C CA . MET A 1 80 ? 34.991 10.136 -25.782 1.00 76.56 80 MET A CA 1
ATOM 624 C C . MET A 1 80 ? 36.124 10.718 -24.925 1.00 76.56 80 MET A C 1
ATOM 626 O O . MET A 1 80 ? 37.198 11.029 -25.447 1.00 76.56 80 MET A O 1
ATOM 630 N N . LEU A 1 81 ? 35.928 10.822 -23.606 1.00 75.44 81 LEU A N 1
ATOM 631 C CA . LEU A 1 81 ? 36.965 11.285 -22.681 1.00 75.44 81 LEU A CA 1
ATOM 632 C C . LEU A 1 81 ? 38.158 10.314 -22.636 1.00 75.44 81 LEU A C 1
ATOM 634 O O . LEU A 1 81 ? 39.308 10.746 -22.700 1.00 75.44 81 LEU A O 1
ATOM 638 N N . LEU A 1 82 ? 37.890 9.006 -22.581 1.00 72.50 82 LEU A N 1
ATOM 639 C CA . LEU A 1 82 ? 38.921 7.962 -22.567 1.00 72.50 82 LEU A CA 1
ATOM 640 C C . LEU A 1 82 ? 39.711 7.897 -23.886 1.00 72.50 82 LEU A C 1
ATOM 642 O O . LEU A 1 82 ? 40.931 7.723 -23.855 1.00 72.50 82 LEU A O 1
ATOM 646 N N . CYS A 1 83 ? 39.047 8.095 -25.027 1.00 66.31 83 CYS A N 1
ATOM 647 C CA . CYS A 1 83 ? 39.686 8.139 -26.347 1.00 66.31 83 CYS A CA 1
ATOM 648 C C . CYS A 1 83 ? 40.567 9.379 -26.523 1.00 66.31 83 CYS A C 1
ATOM 650 O O . CYS A 1 83 ? 41.592 9.322 -27.190 1.00 66.31 83 CYS A O 1
ATOM 652 N N . LYS A 1 84 ? 40.229 10.508 -25.890 1.00 64.12 84 LYS A N 1
ATOM 653 C CA . LYS A 1 84 ? 41.088 11.700 -25.934 1.00 64.12 84 LYS A CA 1
ATOM 654 C C . LYS A 1 84 ? 42.401 11.504 -25.160 1.00 64.12 84 LYS A C 1
ATOM 656 O O . LYS A 1 84 ? 43.415 12.096 -25.513 1.00 64.12 84 LYS A O 1
ATOM 661 N N . VAL A 1 85 ? 42.384 10.679 -24.109 1.00 64.94 85 VAL A N 1
ATOM 662 C CA . VAL A 1 85 ? 43.565 10.355 -23.285 1.00 64.94 85 VAL A CA 1
ATOM 663 C C . VAL A 1 85 ? 44.449 9.295 -23.956 1.00 64.94 85 VAL A C 1
ATOM 665 O O . VAL A 1 85 ? 45.664 9.294 -23.766 1.00 64.94 85 VAL A O 1
ATOM 668 N N . ARG A 1 86 ? 43.860 8.404 -24.763 1.00 63.81 86 ARG A N 1
ATOM 669 C CA . ARG A 1 86 ? 44.565 7.364 -25.525 1.00 63.81 86 ARG A CA 1
ATOM 670 C C . ARG A 1 86 ? 44.529 7.711 -27.009 1.00 63.81 86 ARG A C 1
ATOM 672 O O . ARG A 1 86 ? 43.566 7.406 -27.688 1.00 63.81 86 ARG A O 1
ATOM 679 N N . HIS A 1 87 ? 45.576 8.371 -27.495 1.00 58.47 87 HIS A N 1
ATOM 680 C CA . HIS A 1 87 ? 45.681 8.943 -28.841 1.00 58.47 87 HIS A CA 1
ATOM 681 C C . HIS A 1 87 ? 45.756 7.881 -29.967 1.00 58.47 87 HIS A C 1
ATOM 683 O O . HIS A 1 87 ? 46.759 7.811 -30.670 1.00 58.47 87 HIS A O 1
ATOM 689 N N . THR A 1 88 ? 44.746 7.020 -30.121 1.00 51.19 88 THR A N 1
ATOM 690 C CA . THR A 1 88 ? 44.601 6.043 -31.219 1.00 51.19 88 THR A CA 1
ATOM 691 C C . THR A 1 88 ? 43.132 5.632 -31.397 1.00 51.19 88 THR A C 1
ATOM 693 O O . THR A 1 88 ? 42.494 5.137 -30.473 1.00 51.19 88 THR A O 1
ATOM 696 N N . ASP A 1 89 ? 42.618 5.891 -32.601 1.00 55.97 89 ASP A N 1
ATOM 697 C CA . ASP A 1 89 ? 41.515 5.234 -33.315 1.00 55.97 89 ASP A CA 1
ATOM 698 C C . ASP A 1 89 ? 40.358 4.653 -32.487 1.00 55.97 89 ASP A C 1
ATOM 700 O O . ASP A 1 89 ? 40.296 3.464 -32.182 1.00 55.97 89 ASP A O 1
ATOM 704 N N . CYS A 1 90 ? 39.354 5.488 -32.225 1.00 50.91 90 CYS A N 1
ATOM 705 C CA . CYS A 1 90 ? 38.031 5.019 -31.819 1.00 50.91 90 CYS A CA 1
ATOM 706 C C . CYS A 1 90 ? 36.947 5.695 -32.665 1.00 50.91 90 CYS A C 1
ATOM 708 O O . CYS A 1 90 ? 36.091 6.433 -32.181 1.00 50.91 90 CYS A O 1
ATOM 710 N N . VAL A 1 91 ? 36.995 5.447 -33.975 1.00 59.41 91 VAL A N 1
ATOM 711 C CA . VAL A 1 91 ? 35.765 5.409 -34.766 1.00 59.41 91 VAL A CA 1
ATOM 712 C C . VAL A 1 91 ? 35.176 4.030 -34.514 1.00 59.41 91 VAL A C 1
ATOM 714 O O . VAL A 1 91 ? 35.760 3.059 -34.976 1.00 59.41 91 VAL A O 1
ATOM 717 N N . MET A 1 92 ? 34.098 3.956 -33.730 1.00 54.81 92 MET A N 1
ATOM 718 C CA . MET A 1 92 ? 33.045 2.924 -33.761 1.00 54.81 92 MET A CA 1
ATOM 719 C C . MET A 1 92 ? 32.431 2.782 -32.368 1.00 54.81 92 MET A C 1
ATOM 721 O O . MET A 1 92 ? 32.987 2.120 -31.499 1.00 54.81 92 MET A O 1
ATOM 725 N N . LEU A 1 93 ? 31.269 3.402 -32.178 1.00 47.06 93 LEU A N 1
ATOM 726 C CA . LEU A 1 93 ? 30.163 2.859 -31.381 1.00 47.06 93 LEU A CA 1
ATOM 727 C C . LEU A 1 93 ? 28.900 3.702 -31.639 1.00 47.06 93 LEU A C 1
ATOM 729 O O . LEU A 1 93 ? 28.261 4.187 -30.710 1.00 47.06 93 LEU A O 1
ATOM 733 N N . ILE A 1 94 ? 28.586 3.896 -32.927 1.00 45.22 94 ILE A N 1
ATOM 734 C CA . ILE A 1 94 ? 27.228 4.029 -33.479 1.00 45.22 94 ILE A CA 1
ATOM 735 C C . ILE A 1 94 ? 27.238 3.277 -34.807 1.00 45.22 94 ILE A C 1
ATOM 737 O O . ILE A 1 94 ? 28.214 3.491 -35.564 1.00 4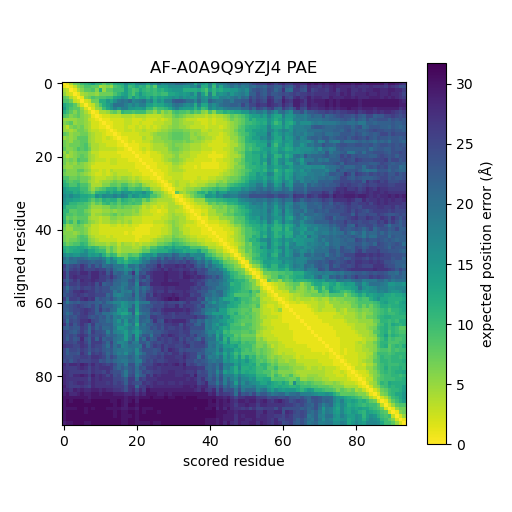5.22 94 ILE A O 1
#

Organism: Cyprinus carpio (NCBI:txid7962)

Foldseek 3Di:
DWDADPVDRDTDDPDDDQVNFAWAWDWDDDPPDTDTDPTDGDDDDDPPPPPDPDDPVVVVVVVVVVVVVVVCVVVVVVVVVVCVVVVDDDPDDD

Mean predicted aligned error: 15.42 Å

Solvent-accessible surface area (backbone atoms only — not comparable to full-atom values): 6222 Å² total; per-residue (Å²): 118,70,49,78,46,93,91,52,101,46,88,44,68,87,65,87,53,79,85,65,48,44,78,46,60,58,72,48,79,54,93,88,49,78,47,73,52,96,52,48,76,44,79,66,90,70,79,80,78,68,92,59,91,64,52,71,68,55,58,51,49,52,54,51,52,51,51,51,53,53,50,50,66,51,48,54,60,53,51,53,56,54,44,68,75,42,91,65,91,80,91,79,92,126

pLDDT: mean 78.48, std 14.54, range [45.22, 95.38]

Radius of gyration: 29.88 Å; Cα contacts (8 Å, |Δi|>4): 62; chains: 1; bounding box: 68×23×71 Å

Sequence (94 aa):
MPSLVNLLRLLVFKRVCLNDIGLYQCKLNHNTLQIFTHGTFLQVYKPLQKTLNLSESVKNSIITALAVLLLISVLIPGTMLLCKVRHTDCVMLI